Protein AF-A0A1G6BGU9-F1 (afdb_monomer)

Secondary structure (DSSP, 8-state):
------HHHHHHHHHHHHHHH-TTS--HHHHHHHTT--HHHHHHH-TTHHHHHHHHHHHH--

Radius of gyration: 10.77 Å; Cα contacts (8 Å, |Δi|>4): 43; chains: 1; bounding box: 26×25×19 Å

Solvent-accessible surface area (backbone atoms only — not comparable to full-atom values): 3769 Å² total; per-residue (Å²): 127,88,80,66,94,44,70,64,63,55,41,52,53,43,50,52,46,23,70,76,63,34,67,86,69,58,44,66,66,59,46,22,59,75,70,73,48,60,56,73,61,50,46,74,74,34,77,64,42,64,61,44,51,51,53,51,40,62,68,66,74,112

Mean predicted aligned error: 5.97 Å

Foldseek 3Di:
DDPDVALVVLLVLQLVVCVVPNLVPRALVVSCVSVVHDSVVSCVNQVVGSVSSVVVNVVVVD

Sequence (62 aa):
MKAGLNREKIIEAAAKLADEKGTADLTLSGLASALGIKPPSLYKHFGGGLEELNRELMLYGC

pLDDT: mean 77.94, std 10.96, range [38.5, 87.94]

Structure (mmCIF, N/CA/C/O backbone):
data_AF-A0A1G6BGU9-F1
#
_entry.id   AF-A0A1G6BGU9-F1
#
loop_
_atom_site.group_PDB
_atom_site.id
_atom_site.type_symbol
_atom_site.label_atom_id
_atom_site.label_alt_id
_atom_site.label_comp_id
_atom_site.label_asym_id
_atom_site.label_entity_id
_atom_site.label_seq_id
_atom_site.pdbx_PDB_ins_code
_atom_site.Cartn_x
_atom_site.Cartn_y
_atom_site.Cartn_z
_atom_site.occupancy
_atom_sit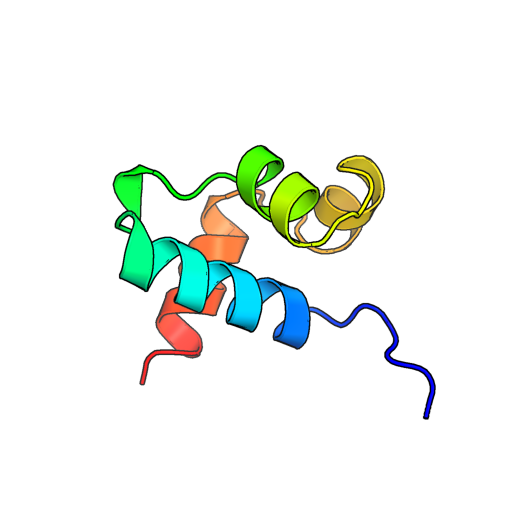e.B_iso_or_equiv
_atom_site.auth_seq_id
_atom_site.auth_comp_id
_atom_site.auth_asym_id
_atom_site.auth_atom_id
_atom_site.pdbx_PDB_model_num
ATOM 1 N N . MET A 1 1 ? 12.358 -18.592 -4.287 1.00 38.50 1 MET A N 1
ATOM 2 C CA . MET A 1 1 ? 13.008 -17.996 -5.481 1.00 38.50 1 MET A CA 1
ATOM 3 C C . MET A 1 1 ? 12.716 -16.503 -5.448 1.00 38.50 1 MET A C 1
ATOM 5 O O . MET A 1 1 ? 11.628 -16.150 -5.018 1.00 38.50 1 MET A O 1
ATOM 9 N N . LYS A 1 2 ? 13.718 -15.654 -5.716 1.00 44.22 2 LYS A N 1
ATOM 10 C CA . LYS A 1 2 ? 13.751 -14.216 -5.376 1.00 44.22 2 LYS A CA 1
ATOM 11 C C . LYS A 1 2 ? 12.420 -13.538 -5.712 1.00 44.22 2 LYS A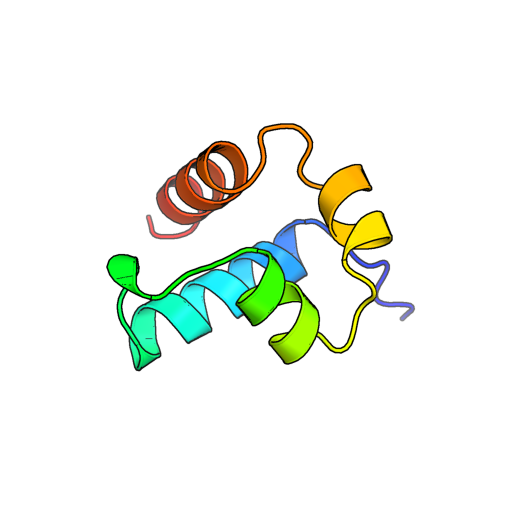 C 1
ATOM 13 O O . LYS A 1 2 ? 12.111 -13.375 -6.886 1.00 44.22 2 LYS A O 1
ATOM 18 N N . ALA A 1 3 ? 11.648 -13.170 -4.687 1.00 45.88 3 ALA A N 1
ATOM 19 C CA . ALA A 1 3 ? 10.467 -12.342 -4.860 1.00 45.88 3 ALA A CA 1
ATOM 20 C C . ALA A 1 3 ? 10.959 -10.956 -5.278 1.00 45.88 3 ALA A C 1
ATOM 22 O O . ALA A 1 3 ? 11.197 -10.089 -4.440 1.00 45.88 3 ALA A O 1
ATOM 23 N N . GLY A 1 4 ? 11.200 -10.795 -6.581 1.00 51.06 4 GLY A N 1
ATOM 24 C CA . GLY A 1 4 ? 11.275 -9.484 -7.192 1.00 51.06 4 GLY A CA 1
ATOM 2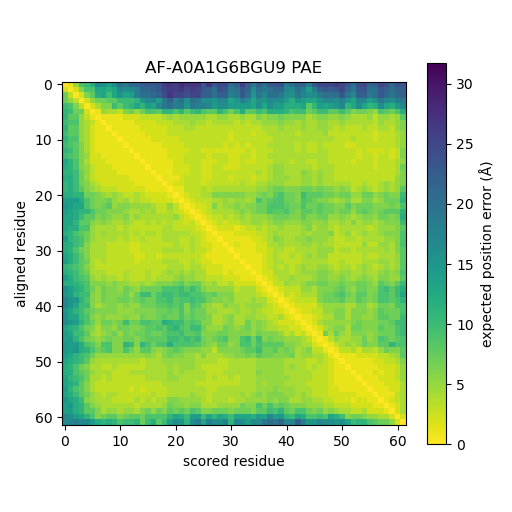5 C C . GLY A 1 4 ? 10.033 -8.741 -6.739 1.00 51.06 4 GLY A C 1
ATOM 26 O O . GLY A 1 4 ? 8.940 -9.309 -6.726 1.00 51.06 4 GLY A O 1
ATOM 27 N N . LEU A 1 5 ? 10.227 -7.530 -6.239 1.00 60.47 5 LEU A N 1
ATOM 28 C CA . LEU A 1 5 ? 9.136 -6.674 -5.833 1.00 60.47 5 LEU A CA 1
ATOM 29 C C . LEU A 1 5 ? 8.292 -6.380 -7.086 1.00 60.47 5 LEU A C 1
ATOM 31 O O . LEU A 1 5 ? 8.592 -5.469 -7.851 1.00 60.47 5 LEU A O 1
ATOM 35 N N . ASN A 1 6 ? 7.311 -7.237 -7.351 1.00 71.19 6 ASN A N 1
ATOM 36 C CA . ASN A 1 6 ? 6.426 -7.145 -8.497 1.00 71.19 6 ASN A CA 1
ATOM 37 C C . ASN A 1 6 ? 5.138 -6.461 -8.063 1.00 71.19 6 ASN A C 1
ATOM 39 O O . ASN A 1 6 ? 4.701 -6.595 -6.919 1.00 71.19 6 ASN A O 1
ATOM 43 N N . ARG A 1 7 ? 4.535 -5.737 -9.005 1.00 76.19 7 ARG A N 1
ATOM 44 C CA . ARG A 1 7 ? 3.297 -4.969 -8.815 1.00 76.19 7 ARG A CA 1
ATOM 45 C C . ARG A 1 7 ? 2.204 -5.828 -8.174 1.00 76.19 7 ARG A C 1
ATOM 47 O O . ARG A 1 7 ? 1.541 -5.369 -7.262 1.00 76.19 7 ARG A O 1
ATOM 54 N N . GLU A 1 8 ? 2.147 -7.105 -8.540 1.00 79.00 8 GLU A N 1
ATOM 55 C CA . GLU A 1 8 ? 1.265 -8.126 -7.965 1.00 79.00 8 GLU A CA 1
ATOM 56 C C . GLU A 1 8 ? 1.332 -8.220 -6.431 1.00 79.00 8 GLU A C 1
ATOM 58 O O . GLU A 1 8 ? 0.304 -8.142 -5.775 1.00 79.00 8 GLU A O 1
ATOM 63 N N . LYS A 1 9 ? 2.531 -8.279 -5.827 1.00 82.19 9 LYS A N 1
ATOM 64 C CA . LYS A 1 9 ? 2.669 -8.301 -4.356 1.00 82.19 9 LYS A CA 1
ATOM 65 C C . LYS A 1 9 ? 2.171 -7.018 -3.705 1.00 82.19 9 LYS A C 1
ATOM 67 O O . LYS A 1 9 ? 1.715 -7.033 -2.566 1.00 82.19 9 LYS A O 1
ATOM 72 N N . ILE A 1 10 ? 2.339 -5.901 -4.408 1.00 82.62 10 ILE A N 1
ATOM 73 C CA . ILE A 1 10 ? 1.909 -4.593 -3.928 1.00 82.62 10 ILE A CA 1
ATOM 74 C C . ILE A 1 10 ? 0.378 -4.534 -3.952 1.00 82.62 10 ILE A C 1
ATOM 76 O O . ILE A 1 10 ? -0.220 -4.111 -2.969 1.00 82.62 10 ILE A O 1
ATOM 80 N N . ILE A 1 11 ? -0.241 -5.040 -5.020 1.00 85.31 11 ILE A N 1
ATOM 81 C CA . ILE A 1 11 ? -1.695 -5.138 -5.171 1.00 85.31 11 ILE A CA 1
ATOM 82 C C . ILE A 1 11 ? -2.292 -6.125 -4.163 1.00 85.31 11 ILE A C 1
ATOM 84 O O . ILE A 1 11 ? -3.287 -5.796 -3.536 1.00 85.31 11 ILE A O 1
ATOM 88 N N . GLU A 1 12 ? -1.671 -7.281 -3.929 1.00 86.75 12 GLU A N 1
ATOM 89 C CA . GLU A 1 12 ? -2.145 -8.272 -2.951 1.00 86.75 12 GLU A CA 1
ATOM 90 C C . GLU A 1 12 ? -2.139 -7.700 -1.522 1.00 86.75 12 GLU A C 1
ATOM 92 O O . GLU A 1 12 ? -3.126 -7.798 -0.790 1.00 86.75 12 GLU A O 1
ATOM 97 N N . ALA A 1 13 ? -1.054 -7.020 -1.135 1.00 86.81 13 ALA A N 1
ATOM 98 C CA . ALA A 1 13 ? -0.991 -6.323 0.147 1.00 86.81 13 ALA A CA 1
ATOM 99 C C . ALA A 1 13 ? -2.015 -5.183 0.230 1.00 86.81 13 ALA A C 1
ATOM 101 O O . ALA A 1 13 ? -2.600 -4.965 1.288 1.00 86.81 13 ALA A O 1
ATOM 102 N N . ALA A 1 14 ? -2.252 -4.476 -0.877 1.00 86.25 14 ALA A N 1
ATOM 103 C CA . ALA A 1 14 ? -3.239 -3.410 -0.941 1.00 86.25 14 ALA A CA 1
ATOM 104 C C . ALA A 1 14 ? -4.669 -3.946 -0.833 1.00 86.25 14 ALA A C 1
ATOM 106 O O . ALA A 1 14 ? -5.463 -3.381 -0.092 1.00 86.25 14 ALA A O 1
ATOM 107 N N . ALA A 1 15 ? -4.981 -5.058 -1.496 1.00 87.94 15 ALA A N 1
ATOM 108 C CA . ALA A 1 15 ? -6.262 -5.744 -1.393 1.00 87.94 15 ALA A CA 1
ATOM 109 C C . ALA A 1 15 ? -6.528 -6.191 0.044 1.00 87.94 15 ALA A C 1
ATOM 111 O O . ALA A 1 15 ? -7.598 -5.928 0.582 1.00 87.94 15 ALA A O 1
ATOM 112 N N . LYS A 1 16 ? -5.521 -6.761 0.711 1.00 87.56 16 LYS A N 1
ATOM 113 C CA . LYS A 1 16 ? -5.633 -7.154 2.118 1.00 87.56 16 LYS A CA 1
ATOM 114 C C . LYS A 1 16 ? -5.844 -5.959 3.052 1.00 87.56 16 LYS A C 1
ATOM 116 O O . LYS A 1 16 ? -6.652 -6.023 3.971 1.00 87.56 16 LYS A O 1
ATOM 121 N N . LEU A 1 17 ? -5.140 -4.854 2.804 1.00 86.25 17 LEU A N 1
ATOM 122 C CA . LEU A 1 17 ? -5.290 -3.628 3.589 1.00 86.25 17 LEU A CA 1
ATOM 123 C C . LEU A 1 17 ? -6.661 -2.970 3.355 1.00 86.25 17 LEU A C 1
ATOM 125 O O . LEU A 1 17 ? -7.256 -2.449 4.295 1.00 86.25 17 LEU A O 1
ATOM 129 N N . ALA A 1 18 ? -7.161 -3.013 2.116 1.00 86.56 18 ALA A N 1
ATOM 130 C CA . ALA A 1 18 ? -8.498 -2.558 1.753 1.00 86.56 18 ALA A CA 1
ATOM 131 C C . ALA A 1 18 ? -9.595 -3.426 2.382 1.00 86.56 18 ALA A C 1
ATOM 133 O O . ALA A 1 18 ? -10.628 -2.886 2.759 1.00 86.56 18 ALA A O 1
ATOM 134 N N . ASP A 1 19 ? -9.379 -4.734 2.516 1.00 86.00 19 ASP A N 1
ATOM 135 C CA . ASP A 1 19 ? -10.313 -5.641 3.189 1.00 86.00 19 ASP A CA 1
ATOM 136 C C . ASP A 1 19 ? -10.372 -5.359 4.703 1.00 86.00 19 ASP A C 1
ATOM 138 O O . ASP A 1 19 ? -11.454 -5.223 5.269 1.00 86.00 19 ASP A O 1
ATOM 142 N N . GLU A 1 20 ? -9.218 -5.150 5.352 1.00 86.88 20 GLU A N 1
ATOM 143 C CA . GLU A 1 20 ? -9.159 -4.848 6.792 1.00 86.88 20 GLU A CA 1
ATOM 144 C C . GLU A 1 20 ? -9.659 -3.443 7.160 1.00 86.88 20 GLU A C 1
ATOM 146 O O . GLU A 1 20 ? -10.303 -3.270 8.196 1.00 86.88 20 GLU A O 1
ATOM 151 N N . LYS A 1 21 ? -9.314 -2.419 6.370 1.00 83.81 21 LYS A N 1
ATOM 152 C CA . LYS A 1 21 ? -9.536 -1.004 6.735 1.00 83.81 21 LYS A CA 1
ATOM 153 C C . LYS A 1 21 ? -10.499 -0.257 5.819 1.00 83.81 21 LYS A C 1
ATOM 155 O O . LYS A 1 21 ? -10.880 0.874 6.117 1.00 83.81 21 LYS A O 1
ATOM 160 N N . GLY A 1 22 ? -10.897 -0.869 4.710 1.00 81.69 22 GLY A N 1
ATOM 161 C CA . GLY A 1 22 ? -11.621 -0.212 3.632 1.00 81.69 22 GLY A CA 1
ATOM 162 C C . GLY A 1 22 ? -10.686 0.492 2.647 1.00 81.69 22 GLY A C 1
ATOM 163 O O . GLY A 1 22 ? -9.632 1.024 2.997 1.00 81.69 22 GLY A O 1
ATOM 164 N N . THR A 1 2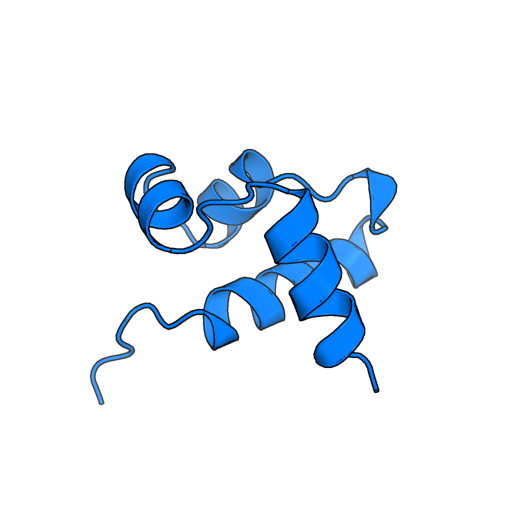3 ? -11.112 0.562 1.386 1.00 77.88 23 THR A N 1
ATOM 165 C CA . THR A 1 23 ? -10.403 1.272 0.306 1.00 77.88 23 THR A CA 1
ATOM 166 C C . THR A 1 23 ? -10.223 2.770 0.574 1.00 77.88 23 THR A C 1
ATOM 168 O O . THR A 1 23 ? -9.325 3.383 0.006 1.00 77.88 23 THR A O 1
ATOM 171 N N . ALA A 1 24 ? -11.033 3.359 1.459 1.00 78.00 24 ALA A N 1
ATOM 172 C CA . ALA A 1 24 ? -10.931 4.761 1.863 1.00 78.00 24 ALA A CA 1
ATOM 173 C C . ALA A 1 24 ? -9.699 5.066 2.738 1.00 78.00 24 ALA A C 1
ATOM 175 O O . ALA A 1 24 ? -9.174 6.174 2.664 1.00 78.00 24 ALA A O 1
ATOM 176 N N . ASP A 1 25 ? -9.227 4.102 3.538 1.00 79.25 25 ASP A N 1
ATOM 177 C CA . ASP A 1 25 ? -8.018 4.248 4.374 1.00 79.25 25 ASP A CA 1
ATOM 178 C C . ASP A 1 25 ? -6.748 3.789 3.628 1.00 79.25 25 ASP A C 1
ATOM 180 O O . ASP A 1 25 ? -5.618 3.899 4.117 1.00 79.25 25 ASP A O 1
ATOM 184 N N . LEU A 1 26 ? -6.917 3.273 2.407 1.00 83.50 26 LEU 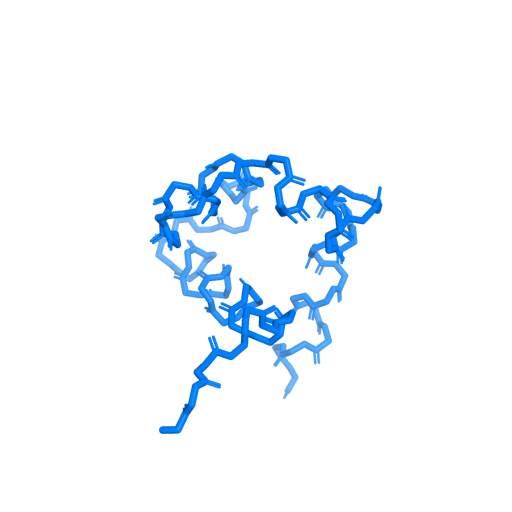A N 1
ATOM 185 C CA . LEU A 1 26 ? -5.821 2.787 1.589 1.00 83.50 26 LEU A CA 1
ATOM 186 C C . LEU A 1 26 ? -4.978 3.962 1.080 1.00 83.50 26 LEU A C 1
ATOM 188 O O . LEU A 1 26 ? -5.448 4.819 0.337 1.00 83.50 26 LEU A O 1
ATOM 192 N N . THR A 1 27 ? -3.693 3.976 1.436 1.00 84.19 27 THR A N 1
ATOM 193 C CA . THR A 1 27 ? -2.736 4.988 0.969 1.00 84.19 27 THR A CA 1
ATOM 194 C C . THR A 1 27 ? -1.426 4.352 0.519 1.00 84.19 27 THR A C 1
ATOM 196 O O . THR A 1 27 ? -1.001 3.335 1.064 1.00 84.19 27 THR A O 1
ATOM 199 N N . LEU A 1 28 ? -0.725 4.976 -0.436 1.00 81.44 28 LEU A N 1
ATOM 200 C CA . LEU A 1 28 ? 0.593 4.502 -0.890 1.00 81.44 28 LEU A CA 1
ATOM 201 C C . LEU A 1 28 ? 1.625 4.453 0.241 1.00 81.44 28 LEU A C 1
ATOM 203 O O . LEU A 1 28 ? 2.439 3.536 0.291 1.00 81.44 28 LEU A O 1
ATOM 207 N N . SER A 1 29 ? 1.595 5.430 1.150 1.00 81.88 29 SER A N 1
ATOM 208 C CA . SER A 1 29 ? 2.480 5.450 2.319 1.00 81.88 29 SER A CA 1
ATOM 209 C C . SER A 1 29 ? 2.146 4.326 3.296 1.00 81.88 29 SER A C 1
ATOM 211 O O . SER A 1 29 ? 3.059 3.644 3.763 1.00 81.88 29 SER A O 1
ATOM 213 N N . GLY A 1 30 ? 0.856 4.095 3.569 1.00 83.75 30 GLY A N 1
ATOM 214 C CA . GLY A 1 30 ? 0.405 2.977 4.400 1.00 83.75 30 GLY A CA 1
ATOM 215 C C . GLY A 1 30 ? 0.789 1.632 3.790 1.00 83.75 30 GLY A C 1
ATOM 216 O O . GLY A 1 30 ? 1.306 0.762 4.485 1.00 83.75 30 GLY A O 1
ATOM 217 N N . LEU A 1 31 ? 0.651 1.503 2.472 1.00 84.88 31 LEU A N 1
ATOM 218 C CA . LEU A 1 31 ? 1.025 0.307 1.732 1.00 84.88 31 LEU A CA 1
ATOM 219 C C . LEU A 1 31 ? 2.541 0.074 1.716 1.00 84.88 31 LEU A C 1
ATOM 221 O O . LEU A 1 31 ? 2.994 -1.042 1.956 1.00 84.88 31 LEU A O 1
ATOM 225 N N . ALA A 1 32 ? 3.339 1.121 1.490 1.00 83.75 32 ALA A N 1
ATOM 226 C CA . ALA A 1 32 ? 4.798 1.042 1.557 1.00 83.75 32 ALA A CA 1
ATOM 227 C C . ALA A 1 32 ? 5.267 0.599 2.950 1.00 83.75 32 ALA A C 1
ATOM 229 O O . ALA A 1 32 ? 6.151 -0.252 3.062 1.00 83.75 32 ALA A O 1
ATOM 230 N N . SER A 1 33 ? 4.638 1.138 4.000 1.00 84.62 33 SER A N 1
ATOM 231 C CA . SER A 1 33 ? 4.903 0.752 5.385 1.00 84.62 33 SER A CA 1
ATOM 232 C C . SER A 1 33 ? 4.498 -0.699 5.660 1.00 84.62 33 SER A C 1
ATOM 234 O O . SER A 1 33 ? 5.305 -1.446 6.209 1.00 84.62 33 SER A O 1
ATOM 236 N N . ALA A 1 34 ? 3.318 -1.128 5.201 1.00 83.12 34 ALA A N 1
ATOM 237 C CA . ALA A 1 34 ? 2.833 -2.503 5.345 1.00 83.12 34 ALA A CA 1
ATOM 238 C C . ALA A 1 34 ? 3.728 -3.527 4.623 1.00 83.12 34 ALA A C 1
ATOM 240 O O . ALA A 1 34 ? 3.961 -4.623 5.127 1.00 83.12 34 ALA A O 1
ATOM 241 N N . LEU A 1 35 ? 4.276 -3.155 3.465 1.00 81.75 35 LEU A N 1
ATOM 242 C CA . LEU A 1 35 ? 5.21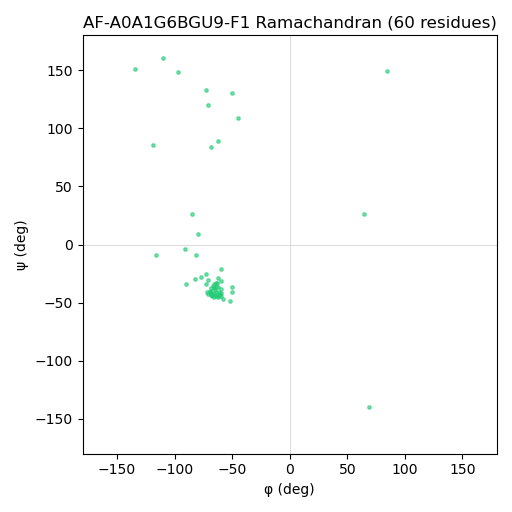7 -3.971 2.693 1.00 81.75 35 LEU A CA 1
ATOM 243 C C . LEU A 1 35 ? 6.662 -3.891 3.209 1.00 81.75 35 LEU A C 1
ATOM 245 O O . LEU A 1 35 ? 7.522 -4.626 2.720 1.00 81.75 35 LEU A O 1
ATOM 249 N N . GLY A 1 36 ? 6.957 -2.991 4.151 1.00 82.62 36 GLY A N 1
ATOM 250 C CA . GLY A 1 36 ? 8.312 -2.758 4.653 1.00 82.62 36 GLY A CA 1
ATOM 251 C C . GLY A 1 36 ? 9.271 -2.199 3.597 1.00 82.62 36 GLY A C 1
ATOM 252 O O . GLY A 1 36 ? 10.481 -2.417 3.684 1.00 82.62 36 GLY A O 1
ATOM 253 N N . ILE A 1 37 ? 8.755 -1.500 2.581 1.00 82.31 37 ILE A N 1
ATOM 254 C CA . ILE A 1 37 ? 9.566 -0.937 1.499 1.00 82.31 37 ILE A CA 1
ATOM 255 C C . ILE A 1 37 ? 9.645 0.582 1.561 1.00 82.31 37 ILE A C 1
ATOM 257 O O . ILE A 1 37 ? 8.810 1.269 2.143 1.00 82.31 37 ILE A O 1
ATOM 261 N N . LYS A 1 38 ? 10.664 1.131 0.896 1.00 78.81 38 LYS A N 1
ATOM 262 C CA . LYS A 1 38 ? 10.821 2.579 0.794 1.00 78.81 38 LYS A CA 1
ATOM 263 C C . LYS A 1 38 ? 9.767 3.168 -0.159 1.00 78.81 38 LYS A C 1
ATOM 265 O O . LYS A 1 38 ? 9.665 2.685 -1.291 1.00 78.81 38 LYS A O 1
ATOM 270 N N . PRO A 1 39 ? 9.077 4.261 0.226 1.00 69.38 39 PRO A N 1
ATOM 271 C CA . PRO A 1 39 ? 8.140 4.966 -0.646 1.00 69.38 39 PRO A CA 1
ATOM 272 C C . PRO A 1 39 ? 8.701 5.317 -2.038 1.00 69.38 39 PRO A C 1
ATOM 274 O O . PRO A 1 39 ? 7.986 5.081 -3.009 1.00 69.38 39 PRO A O 1
ATOM 277 N N . PRO A 1 40 ? 9.9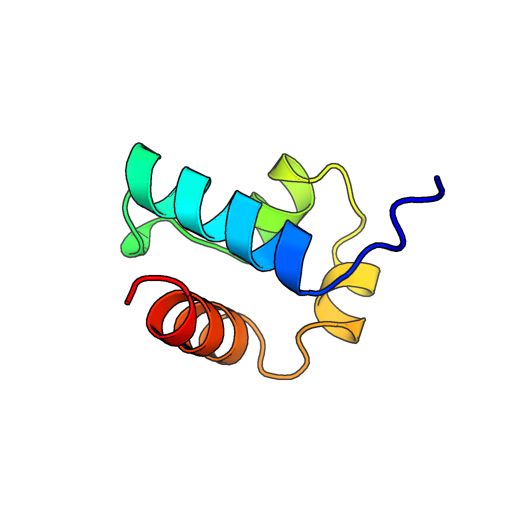64 5.770 -2.219 1.00 73.56 40 PRO A N 1
ATOM 278 C CA . PRO A 1 40 ? 10.499 6.042 -3.559 1.00 73.56 40 PRO A CA 1
ATOM 279 C C . PRO A 1 40 ? 10.564 4.814 -4.479 1.00 73.56 40 PRO A C 1
ATOM 281 O O . PRO A 1 40 ? 10.446 4.965 -5.692 1.00 73.56 40 PRO A O 1
ATOM 284 N N . SER A 1 41 ? 10.716 3.597 -3.942 1.00 73.75 41 SER A N 1
ATOM 285 C CA . SER A 1 41 ? 10.626 2.385 -4.765 1.00 73.75 41 SER A CA 1
ATOM 286 C C . SER A 1 41 ? 9.194 2.161 -5.241 1.00 73.75 41 SER A C 1
ATOM 288 O O . SER A 1 41 ? 8.986 1.810 -6.396 1.00 73.75 41 SER A O 1
ATOM 290 N N . LEU A 1 42 ? 8.208 2.411 -4.376 1.00 75.62 42 LEU A N 1
ATOM 291 C CA . LEU A 1 42 ? 6.796 2.233 -4.702 1.00 75.62 42 LEU A CA 1
ATOM 292 C C . LEU A 1 42 ? 6.324 3.267 -5.737 1.00 75.62 42 LEU A C 1
ATOM 294 O O . LEU A 1 42 ? 5.694 2.877 -6.709 1.00 75.62 42 LEU A O 1
ATOM 298 N N . TYR A 1 43 ? 6.749 4.531 -5.627 1.00 74.56 43 TYR A N 1
ATOM 299 C CA . TYR A 1 43 ? 6.530 5.558 -6.663 1.00 74.56 43 TYR A CA 1
ATOM 300 C C . TYR A 1 43 ? 7.143 5.199 -8.025 1.00 74.56 43 TYR A C 1
ATOM 302 O O . TYR A 1 43 ? 6.611 5.570 -9.065 1.00 74.56 43 TYR A O 1
ATOM 310 N N . LYS A 1 44 ? 8.260 4.459 -8.044 1.00 72.44 44 LYS A N 1
ATOM 311 C CA . LYS A 1 44 ? 8.873 3.982 -9.293 1.00 72.44 44 LYS A CA 1
ATOM 312 C C . LYS A 1 44 ? 8.068 2.854 -9.951 1.00 72.44 44 LYS A C 1
ATOM 314 O O . LYS A 1 44 ? 8.178 2.661 -11.159 1.00 72.44 44 LYS A O 1
ATOM 319 N N . HIS A 1 45 ? 7.294 2.104 -9.166 1.00 74.44 45 HIS A N 1
ATOM 320 C CA . HIS A 1 45 ? 6.404 1.053 -9.661 1.00 74.44 45 HIS A CA 1
ATOM 321 C C . HIS A 1 45 ? 4.996 1.566 -9.986 1.00 74.44 45 HIS A C 1
ATOM 323 O O . HIS A 1 45 ? 4.419 1.062 -10.943 1.00 74.44 45 HIS A O 1
ATOM 329 N N . PHE A 1 46 ? 4.496 2.545 -9.222 1.00 75.12 46 PHE A N 1
ATOM 330 C CA . PHE A 1 46 ? 3.179 3.165 -9.363 1.00 75.12 46 PHE A CA 1
ATOM 331 C C . PHE A 1 46 ? 3.321 4.656 -9.666 1.00 75.12 46 PHE A C 1
ATOM 333 O O . PHE A 1 46 ? 3.334 5.496 -8.761 1.00 75.12 46 PHE A O 1
ATOM 340 N N . GLY A 1 47 ? 3.478 4.971 -10.953 1.00 71.06 47 GLY A N 1
ATOM 341 C CA . GLY A 1 47 ? 3.728 6.334 -11.430 1.00 71.06 47 GLY A CA 1
ATOM 342 C C . GLY A 1 47 ? 2.488 7.224 -11.349 1.00 71.06 47 GLY A C 1
ATOM 343 O O . GLY A 1 47 ? 2.607 8.405 -11.028 1.00 71.06 47 GLY A O 1
ATOM 344 N N . GLY A 1 48 ? 1.299 6.650 -11.563 1.00 73.12 48 GLY A N 1
ATOM 345 C CA . GLY A 1 48 ? 0.009 7.326 -11.383 1.00 73.12 48 GLY A CA 1
ATOM 346 C C . GLY A 1 48 ? -0.462 7.419 -9.928 1.00 73.12 48 GLY A C 1
ATOM 347 O O . GLY A 1 48 ? -1.599 7.802 -9.664 1.00 73.12 48 GLY A O 1
ATOM 348 N N . GLY A 1 49 ? 0.389 7.068 -8.964 1.00 81.50 49 GLY A N 1
ATOM 349 C CA . GLY A 1 49 ? 0.097 7.255 -7.553 1.00 81.50 49 GLY A CA 1
ATOM 350 C C . GLY A 1 49 ? -1.026 6.345 -7.030 1.00 81.50 49 GLY A C 1
ATOM 351 O O . GLY A 1 49 ? -1.089 5.157 -7.347 1.00 81.50 49 GLY A O 1
ATOM 352 N N . LEU A 1 50 ? -1.887 6.899 -6.166 1.00 81.44 50 LEU A N 1
ATOM 353 C CA . LEU A 1 50 ? -2.986 6.150 -5.547 1.00 81.44 50 LEU A CA 1
ATOM 354 C C . LEU A 1 50 ? -4.031 5.718 -6.583 1.00 81.44 50 LEU A C 1
ATOM 356 O O . LEU A 1 50 ? -4.607 4.645 -6.451 1.00 81.44 50 LEU A O 1
ATOM 360 N N . GLU A 1 51 ? -4.254 6.530 -7.616 1.00 84.06 51 GLU A N 1
ATOM 361 C CA . GLU A 1 51 ? -5.229 6.245 -8.672 1.00 84.06 51 GLU A CA 1
ATOM 362 C C . GLU A 1 51 ? -4.846 4.995 -9.468 1.00 84.06 51 GLU A C 1
ATOM 364 O O . GLU A 1 51 ? -5.685 4.127 -9.705 1.00 84.06 51 GLU A O 1
ATOM 369 N N . GLU A 1 52 ? -3.564 4.863 -9.820 1.00 85.50 52 GLU A N 1
ATOM 370 C CA . GLU A 1 52 ? -3.046 3.676 -10.506 1.00 85.50 52 GLU A CA 1
ATOM 371 C C . GLU A 1 52 ? -3.172 2.428 -9.630 1.00 85.50 52 GLU A C 1
ATOM 373 O O . GLU A 1 52 ? -3.656 1.398 -10.095 1.00 85.50 52 GLU A O 1
ATOM 378 N N . LEU A 1 53 ? -2.816 2.535 -8.345 1.00 83.19 53 LEU A N 1
ATOM 379 C CA . LEU A 1 53 ? -2.985 1.441 -7.391 1.00 83.19 53 LEU A CA 1
ATOM 380 C C . LEU A 1 53 ? -4.452 1.005 -7.295 1.00 83.19 53 LEU A C 1
ATOM 382 O O . LEU A 1 53 ? -4.734 -0.187 -7.347 1.00 83.19 53 LEU A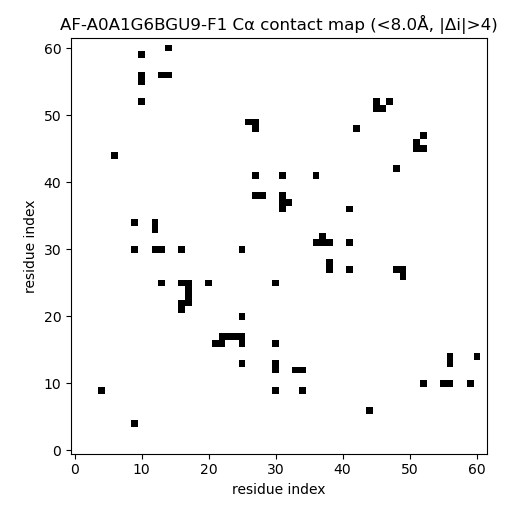 O 1
ATOM 386 N N . ASN A 1 54 ? -5.376 1.959 -7.169 1.00 84.69 54 ASN A N 1
ATOM 387 C CA . ASN A 1 54 ? -6.801 1.678 -7.021 1.00 84.69 54 ASN A CA 1
ATOM 388 C C . ASN A 1 54 ? -7.368 1.017 -8.286 1.00 84.69 54 ASN A C 1
ATOM 390 O O . ASN A 1 54 ? -8.141 0.065 -8.202 1.00 84.69 54 ASN A O 1
ATOM 394 N N . ARG A 1 55 ? -6.918 1.460 -9.467 1.00 86.00 55 ARG A N 1
ATOM 395 C CA . ARG A 1 55 ? -7.269 0.845 -10.751 1.00 86.00 55 ARG A CA 1
ATOM 396 C C . ARG A 1 55 ? -6.793 -0.604 -10.843 1.00 86.00 55 ARG A C 1
ATOM 398 O O . ARG A 1 55 ? -7.552 -1.461 -11.281 1.00 86.00 55 ARG A O 1
ATOM 405 N N . GLU A 1 56 ? -5.563 -0.887 -10.430 1.00 85.25 56 GLU A N 1
ATOM 406 C CA . GLU A 1 56 ? -5.034 -2.256 -10.413 1.00 85.25 56 GLU A CA 1
ATOM 407 C C . GLU A 1 56 ? -5.783 -3.140 -9.403 1.00 85.25 56 GLU A C 1
ATOM 409 O O . GLU A 1 56 ? -6.082 -4.295 -9.689 1.00 85.25 56 GLU A O 1
ATOM 414 N N . LEU A 1 57 ? -6.156 -2.582 -8.250 1.00 83.88 57 LEU A N 1
ATOM 415 C CA . LEU A 1 57 ? -6.977 -3.248 -7.234 1.00 83.88 57 LEU A CA 1
ATOM 416 C C . LEU A 1 57 ? -8.352 -3.651 -7.786 1.00 83.88 57 LEU A C 1
ATOM 418 O O . LEU A 1 57 ? -8.799 -4.774 -7.567 1.00 83.88 57 LEU A O 1
ATOM 422 N N . MET A 1 58 ? -8.987 -2.763 -8.559 1.00 84.06 58 MET A N 1
ATOM 423 C CA . MET A 1 58 ? -10.247 -3.051 -9.257 1.00 84.06 58 MET A CA 1
ATOM 424 C C . MET A 1 58 ? -10.104 -4.168 -10.299 1.00 84.06 58 MET A C 1
ATOM 426 O O . MET A 1 58 ? -11.050 -4.918 -10.511 1.00 84.06 58 MET A O 1
ATOM 430 N N . LEU A 1 59 ? -8.942 -4.283 -10.950 1.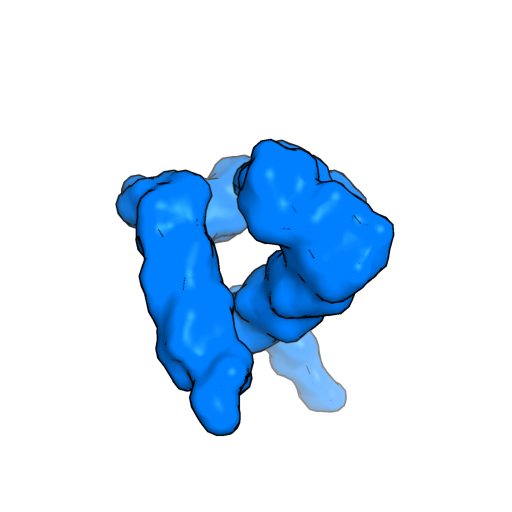00 83.69 59 LEU A N 1
ATOM 431 C CA . LEU A 1 59 ? -8.655 -5.359 -11.906 1.00 83.69 59 LEU A CA 1
ATOM 432 C C . LEU A 1 59 ? -8.334 -6.692 -11.215 1.00 83.69 59 LEU A C 1
ATOM 434 O O . LEU A 1 59 ? -8.571 -7.745 -11.799 1.00 83.69 59 LEU A O 1
ATOM 438 N N . TYR A 1 60 ? -7.795 -6.650 -9.996 1.00 80.44 60 TYR A N 1
ATOM 439 C CA . TYR A 1 60 ? -7.432 -7.835 -9.217 1.00 80.44 60 TYR A CA 1
ATOM 440 C C . TYR A 1 60 ? -8.623 -8.456 -8.472 1.00 80.44 60 TYR A C 1
ATOM 442 O O . TYR A 1 60 ? -8.646 -9.660 -8.249 1.00 80.44 60 TYR A O 1
ATOM 450 N N . GLY A 1 61 ? -9.614 -7.648 -8.083 1.00 68.94 61 GLY A N 1
ATOM 451 C CA . GLY A 1 61 ? -10.787 -8.082 -7.314 1.00 68.94 61 GLY A CA 1
ATOM 452 C C . GLY A 1 61 ? -11.958 -8.651 -8.129 1.00 68.94 61 GLY A C 1
ATOM 453 O O . GLY A 1 61 ? -13.090 -8.532 -7.664 1.00 68.94 61 GLY A O 1
ATOM 454 N N . CYS A 1 62 ? -11.722 -9.207 -9.325 1.00 51.44 62 CYS A N 1
ATOM 455 C CA . CYS A 1 62 ? -12.760 -9.822 -10.169 1.00 51.44 62 CYS A CA 1
ATOM 456 C C . CYS A 1 62 ? -12.762 -11.351 -10.053 1.00 51.44 62 CYS A C 1
ATOM 458 O O . CYS A 1 62 ? -11.667 -11.947 -10.161 1.00 51.44 62 CYS A O 1
#

Nearest PDB structures (foldseek):
  2vpr-assembly1_A  TM=9.198E-01  e=2.475E-03  Pasteurella multocida
  2tct-assembly1_A  TM=9.176E-01  e=2.809E-03  Escherichia coli
  3fk7-assembly1_B  TM=9.419E-01  e=4.968E-03  Escherichia coli
  6rbm-assembly1_A-2  TM=9.125E-01  e=2.993E-03  Escherichia coli
  6rcr-assembly1_A-2  TM=9.138E-01  e=4.663E-03  Escherichia coli